Protein AF-A0A842Q2P6-F1 (afdb_monomer)

Mean predicted aligned error: 7.74 Å

pLDDT: mean 77.68, std 7.16, range [49.31, 86.94]

Structure (mmCIF, N/CA/C/O backbone):
data_AF-A0A842Q2P6-F1
#
_entry.id   AF-A0A842Q2P6-F1
#
loop_
_atom_site.group_PDB
_atom_site.id
_atom_site.type_symbol
_atom_site.label_atom_id
_atom_site.label_alt_id
_atom_site.label_comp_id
_atom_site.label_asym_id
_atom_site.label_entity_id
_atom_site.label_seq_id
_atom_site.pdbx_PDB_ins_code
_atom_site.Cartn_x
_atom_site.Cartn_y
_atom_site.Cartn_z
_atom_site.occupancy
_atom_site.B_iso_or_equiv
_atom_site.auth_seq_id
_atom_site.auth_comp_id
_atom_site.auth_asym_id
_atom_site.auth_atom_id
_atom_site.pdbx_PDB_model_num
ATOM 1 N N . MET A 1 1 ? -12.462 -2.945 20.739 1.00 62.34 1 MET A N 1
ATOM 2 C CA . MET A 1 1 ? -11.055 -2.643 20.352 1.00 62.34 1 MET A CA 1
ATOM 3 C C . MET A 1 1 ? -10.719 -1.195 20.697 1.00 62.34 1 MET A C 1
ATOM 5 O O . MET A 1 1 ? -11.473 -0.320 20.289 1.00 62.34 1 MET A O 1
ATOM 9 N N . SER A 1 2 ? -9.589 -0.927 21.361 1.00 82.19 2 SER A N 1
ATOM 10 C CA . SER A 1 2 ? -9.111 0.448 21.595 1.00 82.19 2 SER A CA 1
ATOM 11 C C . SER A 1 2 ? -8.859 1.190 20.274 1.00 82.19 2 SER A C 1
ATOM 13 O O . SER A 1 2 ? -8.292 0.621 19.337 1.00 82.19 2 SER A O 1
ATOM 15 N N . ARG A 1 3 ? -9.245 2.471 20.207 1.00 74.50 3 ARG A N 1
ATOM 16 C CA . ARG A 1 3 ? -9.054 3.352 19.038 1.00 74.50 3 ARG A CA 1
ATOM 17 C C . ARG A 1 3 ? -7.588 3.382 18.583 1.00 74.50 3 ARG A C 1
ATOM 19 O O . ARG A 1 3 ? -7.318 3.344 17.387 1.00 74.50 3 ARG A O 1
ATOM 26 N N . ARG A 1 4 ? -6.650 3.335 19.538 1.00 73.38 4 ARG A N 1
ATOM 27 C CA . ARG A 1 4 ? -5.197 3.293 19.285 1.00 73.38 4 ARG A CA 1
ATOM 28 C C . ARG A 1 4 ? -4.765 2.020 18.551 1.00 73.38 4 ARG A C 1
ATOM 30 O O . ARG A 1 4 ? -4.008 2.102 17.593 1.00 73.38 4 ARG A O 1
ATOM 37 N N . LEU A 1 5 ? -5.305 0.864 18.944 1.00 77.44 5 LEU A N 1
ATOM 38 C CA . LEU A 1 5 ? -4.999 -0.423 18.307 1.00 77.44 5 LEU A CA 1
ATOM 39 C C . LEU A 1 5 ? -5.501 -0.470 16.857 1.00 77.44 5 LEU A C 1
ATOM 41 O O . LEU A 1 5 ? -4.867 -1.054 15.991 1.00 77.44 5 LEU A O 1
ATOM 45 N N . THR A 1 6 ? -6.632 0.176 16.580 1.00 79.50 6 THR A N 1
ATOM 46 C CA . THR A 1 6 ? -7.216 0.206 15.227 1.00 79.50 6 THR A CA 1
ATOM 47 C C . THR A 1 6 ? -6.387 1.059 14.280 1.00 79.50 6 THR A C 1
ATOM 49 O O . THR A 1 6 ? -6.081 0.626 13.178 1.00 79.50 6 THR A O 1
ATOM 52 N N . ILE A 1 7 ? -5.970 2.240 14.745 1.00 79.69 7 ILE A N 1
ATOM 53 C CA . ILE A 1 7 ? -5.072 3.123 13.994 1.00 79.69 7 ILE A CA 1
ATOM 54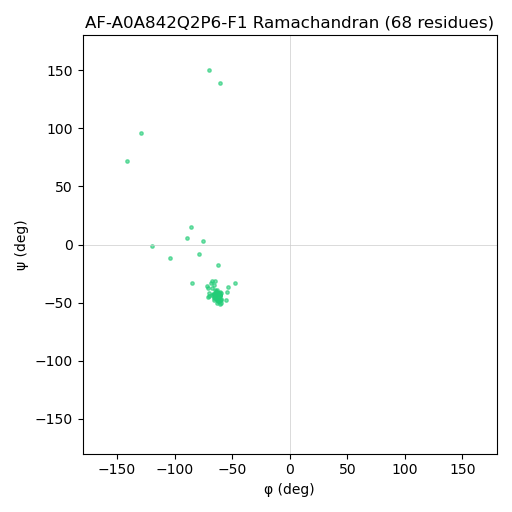 C C . ILE A 1 7 ? -3.742 2.415 13.717 1.00 79.69 7 ILE A C 1
ATOM 56 O O . ILE A 1 7 ? -3.238 2.484 12.602 1.00 79.69 7 ILE A O 1
ATOM 60 N N . PHE A 1 8 ? -3.209 1.681 14.698 1.00 82.56 8 PHE A N 1
ATOM 61 C CA . PHE A 1 8 ? -1.984 0.907 14.517 1.00 82.56 8 PHE A CA 1
ATOM 62 C C . PHE A 1 8 ? -2.125 -0.189 13.449 1.0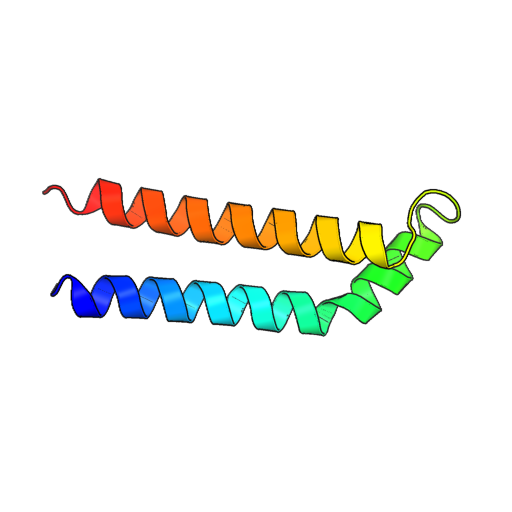0 82.56 8 PHE A C 1
ATOM 64 O O . PHE A 1 8 ? -1.241 -0.335 12.614 1.00 82.56 8 PHE A O 1
ATOM 71 N N . ILE A 1 9 ? -3.248 -0.916 13.419 1.00 83.81 9 ILE A N 1
ATOM 72 C CA . ILE A 1 9 ? -3.503 -1.943 12.394 1.00 83.81 9 ILE A CA 1
ATOM 73 C C . ILE A 1 9 ? -3.632 -1.315 11.005 1.00 83.81 9 ILE A C 1
ATOM 75 O O . ILE A 1 9 ? -3.042 -1.827 10.059 1.00 83.81 9 ILE A O 1
ATOM 79 N N . PHE A 1 10 ? -4.341 -0.190 10.874 1.00 81.81 10 PHE A N 1
ATOM 80 C CA . PHE A 1 10 ? -4.417 0.525 9.597 1.00 81.81 10 PHE A CA 1
ATOM 81 C C . PHE A 1 10 ? -3.060 0.988 9.109 1.00 81.81 10 PHE A C 1
ATOM 83 O O . PHE A 1 10 ? -2.733 0.816 7.938 1.00 81.81 10 PHE A O 1
ATOM 90 N N . TRP A 1 11 ? -2.262 1.535 10.019 1.00 82.31 11 TRP A N 1
ATOM 91 C CA . TRP A 1 11 ? -0.909 1.943 9.704 1.00 82.31 11 TRP A CA 1
ATOM 92 C C . TRP A 1 11 ? -0.057 0.749 9.258 1.00 82.31 11 TRP A C 1
ATOM 94 O O . TRP A 1 11 ? 0.607 0.838 8.233 1.00 82.31 11 TRP A O 1
ATOM 104 N N . LEU A 1 12 ? -0.126 -0.384 9.963 1.00 85.38 12 LEU A N 1
ATOM 105 C CA . LEU A 1 12 ? 0.667 -1.577 9.658 1.00 85.38 12 LEU A CA 1
ATOM 106 C C . LEU A 1 12 ? 0.272 -2.197 8.311 1.00 85.38 12 LEU A C 1
ATOM 108 O O . LEU A 1 12 ? 1.144 -2.549 7.520 1.00 85.38 12 LEU A O 1
ATOM 112 N N . VAL A 1 13 ? -1.028 -2.278 8.016 1.00 85.38 13 VAL A N 1
ATOM 113 C CA . VAL A 1 13 ? -1.534 -2.753 6.718 1.00 85.38 13 VAL A CA 1
ATOM 114 C C . VAL A 1 13 ? -1.144 -1.786 5.601 1.00 85.38 13 VAL A C 1
ATOM 116 O O . VAL A 1 13 ? -0.637 -2.220 4.569 1.00 85.38 13 VAL A O 1
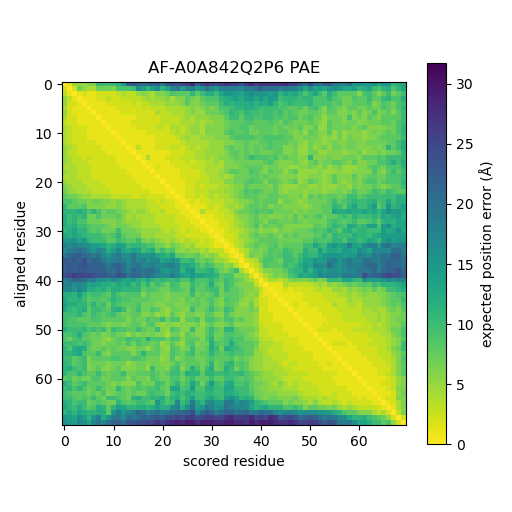ATOM 119 N N . GLY A 1 14 ? -1.315 -0.479 5.813 1.00 81.38 14 GLY A N 1
ATOM 120 C CA . GLY A 1 14 ? -0.928 0.541 4.842 1.00 81.38 14 GLY A CA 1
ATOM 121 C C . GLY A 1 14 ? 0.565 0.533 4.535 1.00 81.38 14 GLY A C 1
ATOM 122 O O . GLY A 1 14 ? 0.961 0.563 3.370 1.00 81.38 14 GLY A O 1
ATOM 123 N N . PHE A 1 15 ? 1.387 0.407 5.575 1.00 82.19 15 PHE A N 1
ATOM 124 C CA . PHE A 1 15 ? 2.829 0.255 5.458 1.00 82.19 15 PHE A CA 1
ATOM 125 C C . PHE A 1 15 ? 3.197 -1.029 4.711 1.00 82.19 15 PHE A C 1
ATOM 127 O O . PHE A 1 15 ? 3.988 -0.972 3.777 1.00 82.19 15 PHE A O 1
ATOM 134 N N . GLY A 1 16 ? 2.599 -2.169 5.067 1.00 86.94 16 GLY A N 1
ATOM 135 C CA . GLY A 1 16 ? 2.875 -3.451 4.419 1.00 86.94 16 GLY A CA 1
ATOM 136 C C . GLY A 1 16 ? 2.550 -3.438 2.925 1.00 86.94 16 GLY A C 1
ATOM 137 O O . GLY A 1 16 ? 3.389 -3.820 2.111 1.00 86.94 16 GLY A O 1
ATOM 138 N N . ILE A 1 17 ? 1.371 -2.936 2.548 1.00 84.75 17 ILE A N 1
ATOM 139 C CA . ILE A 1 17 ? 0.964 -2.834 1.139 1.00 84.75 17 ILE A CA 1
ATOM 140 C C . ILE A 1 17 ? 1.877 -1.851 0.388 1.00 84.75 17 ILE A C 1
ATOM 142 O O . ILE A 1 17 ? 2.359 -2.180 -0.694 1.00 84.75 17 ILE A O 1
ATOM 146 N N . GLY A 1 18 ? 2.169 -0.680 0.967 1.00 81.69 18 GLY A N 1
ATOM 147 C CA . GLY A 1 18 ? 3.086 0.308 0.383 1.00 81.69 18 GLY A CA 1
ATOM 148 C C . GLY A 1 18 ? 4.498 -0.222 0.179 1.00 81.69 18 GLY A C 1
ATOM 149 O O . GLY A 1 18 ? 5.081 -0.035 -0.887 1.00 81.69 18 GLY A O 1
ATOM 150 N N . PHE A 1 19 ? 5.024 -0.936 1.167 1.00 84.00 19 PHE A N 1
ATOM 151 C CA . PHE A 1 19 ? 6.355 -1.518 1.116 1.00 84.00 19 PHE A CA 1
ATOM 152 C C . PHE A 1 19 ? 6.463 -2.600 0.035 1.00 84.00 19 PHE A C 1
ATOM 154 O O . PHE A 1 19 ? 7.374 -2.557 -0.789 1.00 84.00 19 PHE A O 1
ATOM 161 N N . VAL A 1 20 ? 5.503 -3.531 -0.023 1.00 86.56 20 VAL A N 1
ATOM 162 C CA . VAL A 1 20 ? 5.480 -4.588 -1.049 1.00 86.56 20 VAL A CA 1
ATOM 163 C C . VAL A 1 20 ? 5.309 -3.995 -2.448 1.00 86.56 20 VAL A C 1
ATOM 165 O O . VAL A 1 20 ? 6.024 -4.381 -3.372 1.00 86.56 20 VAL A O 1
ATOM 168 N N . ALA A 1 21 ? 4.420 -3.013 -2.608 1.00 82.81 21 ALA A N 1
ATOM 169 C CA . ALA A 1 21 ? 4.222 -2.337 -3.883 1.00 82.81 21 ALA A CA 1
ATOM 170 C C . ALA A 1 21 ? 5.489 -1.604 -4.354 1.00 82.81 21 ALA A C 1
ATOM 172 O O . ALA A 1 21 ? 5.866 -1.708 -5.522 1.00 82.81 21 ALA A O 1
ATOM 173 N N . TYR A 1 22 ? 6.196 -0.930 -3.444 1.00 81.75 22 TYR A N 1
ATOM 174 C CA . TYR A 1 22 ? 7.469 -0.282 -3.753 1.00 81.75 22 TYR A CA 1
ATOM 175 C C . TYR A 1 22 ? 8.565 -1.290 -4.134 1.00 81.75 22 TYR A C 1
ATOM 177 O O . TYR A 1 22 ? 9.315 -1.057 -5.077 1.00 81.75 22 TYR A O 1
ATOM 185 N N . LEU A 1 23 ? 8.634 -2.447 -3.470 1.00 83.44 23 LEU A N 1
ATOM 186 C CA . LEU A 1 23 ? 9.565 -3.514 -3.858 1.00 83.44 23 LEU A CA 1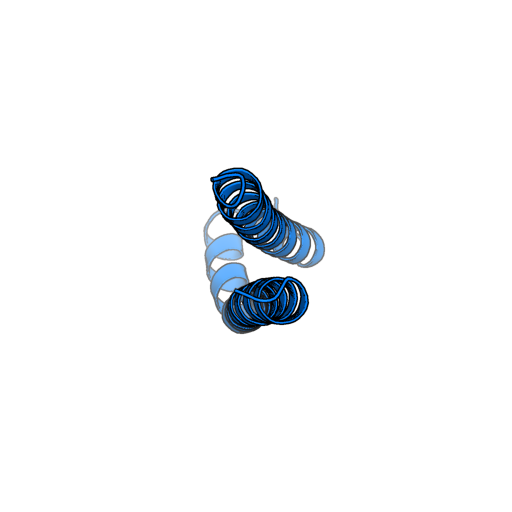
ATOM 187 C C . LEU A 1 23 ? 9.248 -4.104 -5.238 1.00 83.44 23 LEU A C 1
ATOM 189 O O . LEU A 1 23 ? 10.159 -4.500 -5.959 1.00 83.44 23 LEU A O 1
ATOM 193 N N . SER A 1 24 ? 7.972 -4.137 -5.629 1.00 83.62 24 SER A N 1
ATOM 194 C CA . SER A 1 24 ? 7.543 -4.612 -6.951 1.00 83.62 24 SER A CA 1
ATOM 195 C C . SER A 1 24 ? 7.735 -3.590 -8.081 1.00 83.62 24 SER A C 1
ATOM 197 O O . SER A 1 24 ? 7.599 -3.935 -9.255 1.00 83.62 24 SER A O 1
ATOM 199 N N . LEU A 1 25 ? 8.098 -2.347 -7.749 1.00 79.25 25 LEU A N 1
ATOM 200 C CA . LEU A 1 25 ? 8.240 -1.223 -8.677 1.00 79.25 25 LEU A CA 1
ATOM 201 C C . LEU A 1 25 ? 9.194 -1.507 -9.858 1.00 79.25 25 LEU A C 1
ATOM 203 O O . LEU A 1 25 ? 8.812 -1.183 -10.980 1.00 79.25 25 LEU A O 1
ATOM 207 N N . PRO A 1 26 ? 10.360 -2.171 -9.693 1.00 79.38 26 PRO A N 1
ATOM 208 C CA . PRO A 1 26 ? 11.231 -2.526 -10.818 1.00 79.38 26 PRO A CA 1
ATOM 209 C C . PRO A 1 26 ? 10.576 -3.514 -11.793 1.00 79.38 26 PRO A C 1
ATOM 211 O O . PRO A 1 26 ? 10.679 -3.345 -13.007 1.00 79.38 26 PRO A O 1
ATOM 214 N N . GLY A 1 27 ? 9.865 -4.519 -11.269 1.00 81.06 27 GLY A N 1
ATOM 215 C CA . GLY A 1 27 ? 9.173 -5.523 -12.083 1.00 81.06 27 GLY A CA 1
ATOM 216 C C . GLY A 1 27 ? 7.966 -4.940 -12.818 1.00 81.06 27 GLY A C 1
ATOM 217 O O . GLY A 1 27 ? 7.780 -5.188 -14.008 1.00 81.06 27 GLY A O 1
ATOM 218 N N . ILE A 1 28 ? 7.187 -4.093 -12.138 1.00 76.62 28 ILE A N 1
ATOM 219 C CA . ILE A 1 28 ? 6.071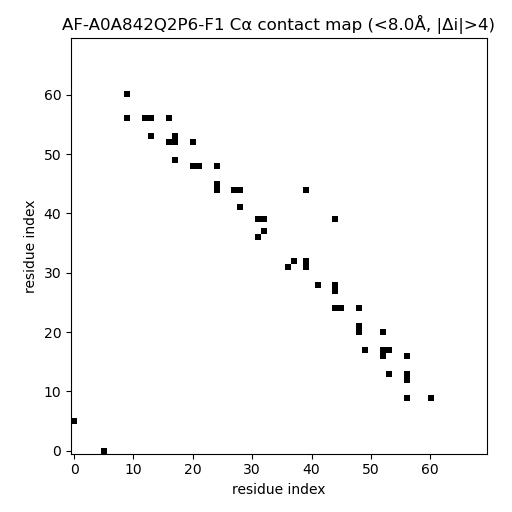 -3.359 -12.750 1.00 76.62 28 ILE A CA 1
ATOM 220 C C . ILE A 1 28 ? 6.595 -2.395 -13.818 1.00 76.62 28 ILE A C 1
ATOM 222 O O . ILE A 1 28 ? 6.007 -2.297 -14.893 1.00 76.62 28 ILE A O 1
ATOM 226 N N . ALA A 1 29 ? 7.720 -1.722 -13.560 1.00 75.38 29 ALA A N 1
ATOM 227 C CA . ALA A 1 29 ? 8.332 -0.821 -14.525 1.00 75.38 29 ALA A CA 1
ATOM 228 C C . ALA A 1 29 ? 8.798 -1.554 -15.789 1.00 75.38 29 ALA A C 1
ATOM 230 O O . ALA A 1 29 ? 8.513 -1.079 -16.883 1.00 75.38 29 ALA A O 1
ATOM 231 N N . GLN A 1 30 ? 9.439 -2.722 -15.662 1.00 78.25 30 GLN A N 1
ATOM 232 C CA . GLN A 1 30 ? 9.828 -3.546 -16.815 1.00 78.25 30 GLN A CA 1
ATOM 233 C C . GLN A 1 30 ? 8.630 -4.064 -17.624 1.00 78.25 30 GLN A C 1
ATOM 235 O O . GLN A 1 30 ? 8.686 -4.098 -18.851 1.00 78.25 30 GLN A O 1
ATOM 240 N N . TRP A 1 31 ? 7.538 -4.459 -16.964 1.00 79.50 31 TRP A N 1
ATOM 241 C CA . TRP A 1 31 ? 6.323 -4.893 -17.660 1.00 79.50 31 TRP A CA 1
ATOM 242 C C . TRP A 1 31 ? 5.647 -3.731 -18.407 1.00 79.50 31 TRP A C 1
ATOM 244 O O . TRP A 1 31 ? 5.267 -3.864 -19.572 1.00 79.50 31 TRP A O 1
ATOM 254 N N . LEU A 1 32 ? 5.553 -2.564 -17.763 1.00 73.44 32 LEU A N 1
ATOM 255 C CA . LEU A 1 32 ? 4.934 -1.366 -18.331 1.00 73.44 32 LEU A CA 1
ATOM 256 C C . LEU A 1 32 ? 5.726 -0.776 -19.502 1.00 73.44 32 LEU A C 1
ATOM 258 O O . LEU A 1 32 ? 5.113 -0.323 -20.467 1.00 73.44 32 LEU A O 1
ATOM 262 N N . THR A 1 33 ? 7.060 -0.794 -19.458 1.00 72.81 33 THR A N 1
ATOM 263 C CA . THR A 1 33 ? 7.887 -0.335 -20.587 1.00 72.81 33 THR A CA 1
ATOM 264 C C . THR A 1 33 ? 7.754 -1.248 -21.805 1.00 72.81 33 THR A C 1
ATOM 266 O O . THR A 1 33 ? 7.798 -0.758 -22.930 1.00 72.81 33 THR A O 1
ATOM 269 N N . GLY A 1 34 ? 7.517 -2.549 -21.604 1.00 73.94 34 GLY A N 1
ATOM 270 C CA . GLY A 1 34 ? 7.197 -3.485 -22.685 1.00 73.94 34 GLY A CA 1
ATOM 271 C C . GLY A 1 34 ? 5.796 -3.289 -23.280 1.00 73.94 34 GLY A C 1
ATOM 272 O O . GLY A 1 34 ? 5.618 -3.441 -24.486 1.00 73.94 34 GLY A O 1
ATOM 273 N N . ALA A 1 35 ? 4.806 -2.928 -22.458 1.00 74.38 35 ALA A N 1
ATOM 274 C CA . ALA A 1 35 ? 3.418 -2.747 -22.892 1.00 74.38 35 ALA A CA 1
ATOM 275 C C . ALA A 1 35 ? 3.123 -1.350 -23.477 1.00 74.38 35 ALA A C 1
ATOM 277 O O . ALA A 1 35 ? 2.288 -1.218 -24.370 1.00 74.38 35 ALA A O 1
ATOM 278 N N . MET A 1 36 ? 3.780 -0.298 -22.972 1.00 69.25 36 MET A N 1
ATOM 279 C CA . MET A 1 36 ? 3.535 1.103 -23.346 1.00 69.25 36 MET A CA 1
ATOM 280 C C . MET A 1 36 ? 4.853 1.900 -23.438 1.00 69.25 36 MET A C 1
ATOM 282 O O . MET A 1 36 ? 5.118 2.769 -22.602 1.00 69.25 36 MET A O 1
ATOM 286 N N . PRO A 1 37 ? 5.674 1.657 -24.478 1.00 64.38 37 PRO A N 1
ATOM 287 C CA . PRO A 1 37 ? 7.067 2.115 -24.552 1.00 64.38 37 PRO A CA 1
ATOM 288 C C . PRO A 1 37 ? 7.272 3.641 -24.553 1.00 64.38 37 PRO A C 1
ATOM 290 O O . PRO A 1 37 ? 8.367 4.096 -24.243 1.00 64.38 37 PRO A O 1
ATOM 293 N N . ASN A 1 38 ? 6.237 4.440 -24.845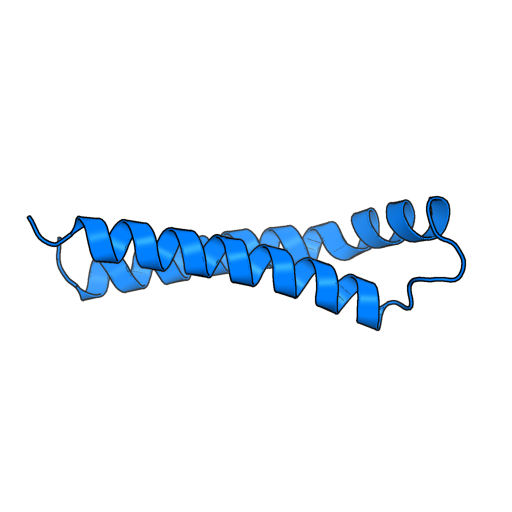 1.00 66.06 38 ASN A N 1
ATOM 294 C CA . ASN A 1 38 ? 6.339 5.904 -24.971 1.00 66.06 38 ASN A CA 1
ATOM 295 C C . ASN A 1 38 ? 5.462 6.702 -23.989 1.00 66.06 38 ASN A C 1
ATOM 297 O O . ASN A 1 38 ? 5.484 7.930 -24.022 1.00 66.06 38 ASN A O 1
ATOM 301 N N . PHE A 1 39 ? 4.666 6.044 -23.138 1.00 61.78 39 PHE A N 1
ATOM 302 C CA . PHE A 1 39 ? 3.671 6.731 -22.296 1.00 61.78 39 PHE A CA 1
ATOM 303 C C . PHE A 1 39 ? 4.100 6.868 -20.825 1.00 61.78 39 PHE A C 1
ATOM 305 O O . PHE A 1 39 ? 3.469 7.590 -20.056 1.00 61.78 39 PHE A O 1
ATOM 312 N N . LEU A 1 40 ? 5.168 6.179 -20.408 1.00 63.94 40 LEU A N 1
ATOM 313 C CA . LEU A 1 40 ? 5.488 5.989 -18.994 1.00 63.94 40 LEU A CA 1
ATOM 314 C C . LEU A 1 40 ? 6.939 6.357 -18.681 1.00 63.94 40 LEU A C 1
ATOM 316 O O . LEU A 1 40 ? 7.852 5.547 -18.798 1.00 63.94 40 LEU A O 1
ATOM 320 N N . ASN A 1 41 ? 7.142 7.593 -18.221 1.00 71.75 41 ASN A N 1
ATOM 321 C CA . ASN A 1 41 ? 8.351 7.947 -17.478 1.00 71.75 41 ASN A CA 1
ATOM 322 C C . ASN A 1 41 ? 8.292 7.272 -16.090 1.00 71.75 41 ASN A C 1
ATOM 324 O O . ASN A 1 41 ? 7.208 7.094 -15.531 1.00 71.75 41 ASN A O 1
ATOM 328 N N . GLN A 1 42 ? 9.444 6.934 -15.509 1.00 68.69 42 GLN A N 1
ATOM 329 C CA . GLN A 1 42 ? 9.588 6.369 -14.162 1.00 68.69 42 GLN A CA 1
ATOM 330 C C . GLN A 1 42 ? 8.775 7.133 -13.095 1.00 68.69 42 GLN A C 1
ATOM 332 O O . GLN A 1 42 ? 8.215 6.516 -12.189 1.00 68.69 42 GLN A O 1
ATOM 337 N N . ALA A 1 43 ? 8.621 8.453 -13.250 1.00 73.06 43 ALA A N 1
ATOM 338 C CA . ALA A 1 43 ? 7.756 9.274 -12.399 1.00 73.06 43 ALA A CA 1
ATOM 339 C C . ALA A 1 43 ? 6.259 8.902 -12.490 1.00 73.06 43 ALA A C 1
ATOM 341 O O . ALA A 1 43 ? 5.574 8.842 -11.471 1.00 73.06 43 ALA A O 1
ATOM 342 N N . VAL A 1 44 ? 5.749 8.608 -13.691 1.00 77.69 44 VAL A N 1
ATOM 343 C CA . VAL A 1 44 ? 4.342 8.228 -13.924 1.00 77.69 44 VAL A CA 1
ATOM 344 C C . VAL A 1 44 ? 4.056 6.832 -13.368 1.00 77.69 44 VAL A C 1
ATOM 346 O O . VAL A 1 44 ? 3.006 6.606 -12.773 1.00 77.69 44 VAL A O 1
ATOM 349 N N . ILE A 1 45 ? 5.017 5.912 -13.489 1.00 75.00 45 ILE A N 1
ATOM 350 C CA . ILE A 1 45 ? 4.927 4.556 -12.923 1.00 75.00 45 ILE A CA 1
ATOM 351 C C . ILE A 1 45 ? 4.869 4.624 -11.393 1.00 75.00 45 ILE A C 1
ATOM 353 O O . ILE A 1 45 ? 3.990 4.022 -10.774 1.00 75.00 45 ILE A O 1
ATOM 357 N N . GLY A 1 46 ? 5.757 5.418 -10.785 1.00 77.00 46 GLY A N 1
ATOM 358 C CA . GLY A 1 46 ? 5.741 5.661 -9.343 1.00 77.00 46 GLY A CA 1
ATOM 359 C C . GLY A 1 46 ? 4.427 6.289 -8.871 1.00 77.00 46 GLY A C 1
ATOM 360 O O . GLY A 1 46 ? 3.866 5.853 -7.864 1.00 77.00 46 GLY A O 1
ATOM 361 N N . ALA A 1 47 ? 3.893 7.258 -9.622 1.00 80.56 47 ALA A N 1
ATOM 362 C CA . ALA A 1 47 ? 2.620 7.905 -9.313 1.00 80.56 47 ALA A CA 1
ATOM 363 C C . ALA A 1 47 ? 1.426 6.936 -9.393 1.00 80.56 47 ALA A C 1
ATOM 365 O O . ALA A 1 47 ? 0.588 6.939 -8.492 1.00 80.56 47 ALA A O 1
ATOM 366 N N . LEU A 1 48 ? 1.364 6.071 -10.413 1.00 80.19 48 LEU A N 1
ATOM 367 C CA . LEU A 1 48 ? 0.306 5.063 -10.570 1.00 80.19 48 LEU A CA 1
ATOM 368 C C . LEU A 1 48 ? 0.294 4.058 -9.418 1.00 80.19 48 LEU A C 1
ATOM 370 O O . LEU A 1 48 ? -0.751 3.819 -8.815 1.00 80.19 48 LEU A O 1
ATOM 374 N N . ILE A 1 49 ? 1.459 3.504 -9.080 1.00 79.44 49 ILE A N 1
ATOM 375 C CA . ILE A 1 49 ? 1.583 2.525 -7.995 1.00 79.44 49 ILE A CA 1
ATOM 376 C C . ILE A 1 49 ? 1.203 3.171 -6.662 1.00 79.44 49 ILE A C 1
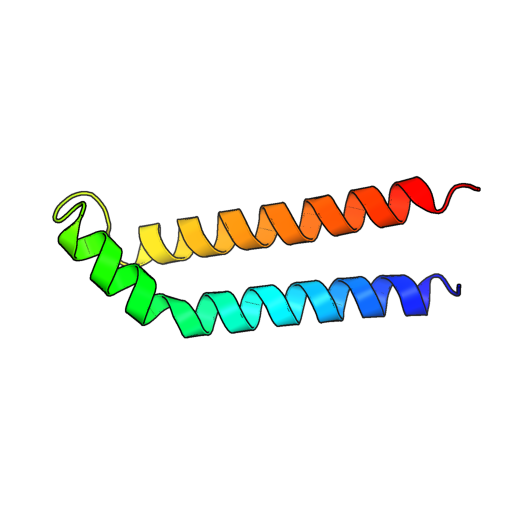ATOM 378 O O . ILE A 1 49 ? 0.395 2.623 -5.914 1.00 79.44 49 ILE A O 1
ATOM 382 N N . THR A 1 50 ? 1.722 4.370 -6.393 1.00 83.69 50 THR A N 1
ATOM 383 C CA . THR A 1 50 ? 1.402 5.111 -5.166 1.00 83.69 50 THR A CA 1
ATOM 384 C C . THR A 1 50 ? -0.088 5.445 -5.088 1.00 83.69 50 THR A C 1
ATOM 386 O O . THR A 1 50 ? -0.692 5.288 -4.029 1.00 83.69 50 THR A O 1
ATOM 389 N N . GLY A 1 51 ? -0.706 5.853 -6.201 1.00 81.62 51 GLY A N 1
ATOM 390 C CA . GLY A 1 51 ? -2.133 6.163 -6.276 1.00 81.62 51 GLY A CA 1
ATOM 391 C C . GLY A 1 51 ? -3.024 4.949 -6.015 1.00 81.62 51 GLY A C 1
ATOM 392 O O . GLY A 1 51 ? -3.956 5.039 -5.216 1.00 81.62 51 GLY A O 1
ATOM 393 N N . ILE A 1 52 ? -2.713 3.799 -6.625 1.00 83.12 52 ILE A N 1
ATOM 394 C CA . ILE A 1 52 ? -3.456 2.547 -6.412 1.00 83.12 52 ILE A CA 1
ATOM 395 C C . ILE A 1 52 ? -3.333 2.104 -4.955 1.00 83.12 52 ILE A C 1
ATOM 397 O O . ILE A 1 52 ? -4.341 1.859 -4.294 1.00 83.12 52 ILE A O 1
ATOM 401 N N . VAL A 1 53 ? -2.109 2.047 -4.429 1.00 83.81 53 VAL A N 1
ATOM 402 C CA . VAL A 1 53 ? -1.873 1.621 -3.048 1.00 83.81 53 VAL A CA 1
ATOM 403 C C . VAL A 1 53 ? -2.550 2.564 -2.063 1.00 83.81 53 VAL A C 1
ATOM 405 O O . VAL A 1 53 ? -3.274 2.108 -1.180 1.00 83.81 53 VAL A O 1
ATOM 408 N N . GLY A 1 54 ? -2.366 3.874 -2.235 1.00 82.50 54 GLY A N 1
ATOM 409 C CA . GLY A 1 54 ? -3.011 4.887 -1.410 1.00 82.50 54 GLY A CA 1
ATOM 410 C C . GLY A 1 54 ? -4.528 4.724 -1.417 1.00 82.50 54 GLY A C 1
ATOM 411 O O . GLY A 1 54 ? -5.137 4.661 -0.352 1.00 82.50 54 GLY A O 1
ATOM 412 N N . SER A 1 55 ? -5.140 4.563 -2.592 1.00 80.69 55 SER A N 1
ATOM 413 C CA . SER A 1 55 ? -6.586 4.354 -2.727 1.00 80.69 55 SER A CA 1
ATOM 414 C C . SER A 1 55 ? -7.071 3.101 -1.986 1.00 80.69 55 SER A C 1
ATOM 416 O O . SER A 1 55 ? -8.025 3.183 -1.208 1.00 80.69 55 SER A O 1
ATOM 418 N N . VAL A 1 56 ? -6.382 1.965 -2.145 1.00 81.56 56 VAL A N 1
ATOM 419 C CA . VAL A 1 56 ? -6.716 0.700 -1.469 1.00 81.56 56 VAL A CA 1
ATOM 420 C C . VAL A 1 56 ? -6.633 0.859 0.048 1.00 81.56 56 VAL A C 1
ATOM 422 O O . VAL A 1 56 ? -7.596 0.565 0.758 1.00 81.56 56 VAL A O 1
ATOM 425 N N . VAL A 1 57 ? -5.515 1.384 0.552 1.00 82.69 57 VAL A N 1
ATOM 426 C CA . VAL A 1 57 ? -5.290 1.582 1.991 1.00 82.69 57 VAL A CA 1
ATOM 427 C C . VAL A 1 57 ? -6.339 2.518 2.585 1.00 82.69 57 VAL A C 1
ATOM 429 O O . VAL A 1 57 ? -6.910 2.222 3.637 1.00 82.69 57 VAL A O 1
ATOM 432 N N . THR A 1 58 ? -6.642 3.619 1.897 1.00 82.31 58 THR A N 1
ATOM 433 C CA . THR A 1 58 ? -7.624 4.605 2.365 1.00 82.31 58 THR A CA 1
ATOM 434 C C . THR A 1 58 ? -9.030 4.009 2.382 1.00 82.31 58 THR A C 1
ATOM 436 O O . THR A 1 58 ? -9.746 4.159 3.368 1.00 82.31 58 THR A O 1
ATOM 439 N N . THR A 1 59 ? -9.402 3.257 1.344 1.00 82.06 59 THR A N 1
ATOM 440 C CA . THR A 1 59 ? -10.710 2.595 1.241 1.00 82.06 59 THR A CA 1
ATOM 441 C C . THR A 1 59 ? -10.911 1.581 2.367 1.00 82.06 59 THR A C 1
ATOM 443 O O . THR A 1 59 ? -11.915 1.643 3.075 1.00 82.06 59 THR A O 1
ATOM 446 N N . PHE A 1 60 ? -9.933 0.702 2.615 1.00 80.19 60 PHE A N 1
ATOM 447 C CA . PHE A 1 60 ? -9.995 -0.245 3.736 1.00 80.19 60 PHE A CA 1
ATOM 448 C C . PHE A 1 60 ? -10.066 0.463 5.090 1.00 80.19 60 PHE A C 1
ATOM 450 O O . PHE A 1 60 ? -10.845 0.065 5.959 1.00 80.19 60 PHE A O 1
ATOM 457 N N . THR A 1 61 ? -9.286 1.532 5.254 1.00 81.56 61 THR A N 1
ATOM 458 C CA . THR A 1 61 ? -9.280 2.340 6.477 1.00 81.56 61 THR A CA 1
ATOM 459 C C . THR A 1 61 ? -10.659 2.933 6.756 1.00 81.56 61 THR A C 1
ATOM 461 O O . THR A 1 61 ? -11.174 2.800 7.866 1.00 81.56 61 THR A O 1
ATOM 464 N N . VAL A 1 62 ? -11.291 3.532 5.743 1.00 82.31 62 VAL A N 1
ATOM 465 C CA . VAL A 1 62 ? -12.628 4.128 5.859 1.00 82.31 62 VAL A CA 1
ATOM 466 C C . VAL A 1 62 ? -13.689 3.064 6.131 1.00 82.31 62 VAL A C 1
ATOM 468 O O . VAL A 1 62 ? -14.482 3.250 7.048 1.00 82.31 62 VAL A O 1
ATOM 471 N N . ILE A 1 63 ? -13.687 1.936 5.410 1.00 81.94 63 ILE A N 1
ATOM 472 C CA . ILE A 1 63 ? -14.673 0.854 5.593 1.00 81.94 63 ILE A CA 1
ATOM 473 C C . ILE A 1 63 ? -14.622 0.296 7.018 1.00 81.94 63 ILE A C 1
ATOM 475 O O . ILE A 1 63 ? -15.645 0.198 7.692 1.00 81.94 63 ILE A O 1
ATOM 479 N N . ILE A 1 64 ? -13.432 -0.061 7.502 1.00 78.06 64 ILE A N 1
ATOM 480 C CA . ILE A 1 64 ? -13.275 -0.657 8.835 1.00 78.06 64 ILE A CA 1
ATOM 481 C C . ILE A 1 64 ? -13.584 0.374 9.930 1.00 78.06 64 ILE A C 1
ATOM 483 O O . ILE A 1 64 ? -14.099 0.008 10.986 1.00 78.06 64 ILE A O 1
ATOM 487 N N . TRP A 1 65 ? -13.288 1.658 9.706 1.00 78.56 65 TRP A N 1
ATOM 488 C CA . TRP A 1 65 ? -13.659 2.715 10.645 1.00 78.56 65 TRP A CA 1
ATOM 489 C C . TRP A 1 65 ? -15.173 2.966 10.670 1.00 78.56 65 TRP A C 1
ATOM 491 O O . TRP A 1 65 ? -15.751 3.049 11.751 1.00 78.56 65 TRP A O 1
ATOM 501 N N . ALA A 1 66 ? -15.824 3.019 9.506 1.00 77.62 66 ALA A N 1
ATOM 502 C CA . ALA A 1 66 ? -17.271 3.186 9.386 1.00 77.62 66 ALA A CA 1
ATOM 503 C C . ALA A 1 66 ? -18.029 2.021 10.047 1.00 77.62 66 ALA A C 1
ATOM 505 O O . ALA A 1 66 ? -18.955 2.243 10.825 1.00 77.62 66 ALA A O 1
ATOM 506 N N . ASN A 1 67 ? -17.563 0.787 9.842 1.00 74.25 67 ASN A N 1
ATOM 507 C CA . ASN A 1 67 ? -18.168 -0.427 10.401 1.00 74.25 67 ASN A CA 1
ATOM 508 C C . ASN A 1 67 ? -17.896 -0.645 11.901 1.00 74.25 67 ASN A C 1
ATOM 510 O O . ASN A 1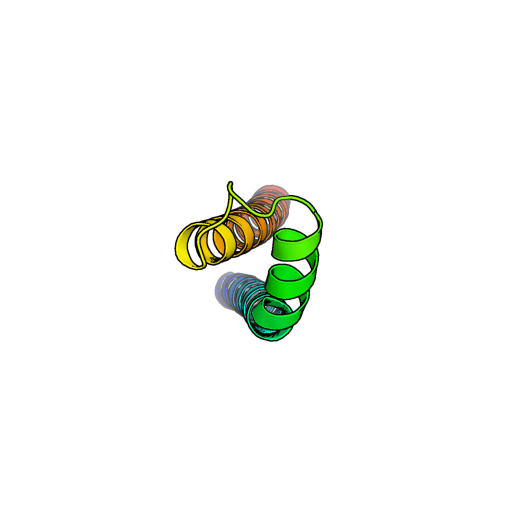 67 ? -18.312 -1.655 12.459 1.00 74.25 67 ASN A O 1
ATOM 514 N N . LYS A 1 68 ? -17.211 0.285 12.579 1.00 69.50 68 LYS A N 1
ATOM 515 C CA . LYS A 1 68 ? -17.040 0.270 14.041 1.00 69.50 68 LYS A CA 1
ATOM 516 C C . LYS A 1 68 ? -18.133 1.005 14.817 1.00 69.50 68 LYS A C 1
ATOM 518 O O . LYS A 1 68 ? -18.001 1.157 16.028 1.00 69.50 68 LYS A O 1
ATOM 523 N N . THR A 1 69 ? -19.172 1.487 14.136 1.00 57.69 69 THR A N 1
ATOM 524 C CA . THR A 1 69 ? -20.276 2.257 14.737 1.00 57.69 69 THR A CA 1
ATOM 525 C C . THR A 1 69 ? -21.414 1.408 15.324 1.00 57.69 69 THR A C 1
ATOM 527 O O . THR A 1 69 ? -22.455 1.952 15.679 1.00 57.69 69 THR A O 1
ATOM 530 N N . THR A 1 70 ? -21.192 0.111 15.533 1.00 49.31 70 THR A N 1
ATOM 531 C CA . THR A 1 70 ? -22.0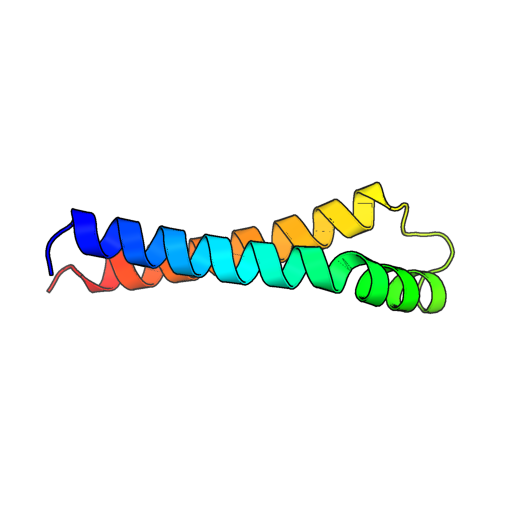23 -0.773 16.375 1.00 49.31 70 THR A CA 1
ATOM 532 C C . THR A 1 70 ? -21.145 -1.482 17.387 1.00 49.31 70 THR A C 1
ATOM 534 O O . THR A 1 70 ? -21.546 -1.548 18.567 1.00 49.31 70 THR A O 1
#

Radius of gyration: 15.68 Å; Cα contacts (8 Å, |Δi|>4): 25; chains: 1; bounding box: 33×15×47 Å

Secondary structure (DSSP, 8-state):
--HHHHHHHHHHHHHHHHHHHHHHHHHHHHHHHHH-TTT--HHHHHHHHHHHHHHHHHHHHHHHHHTT--

Sequence (70 aa):
MSRRLTIFIFWLVGFGIGFVAYLSLPGIAQWLTGAMPNFLNQAVIGALITGIVGSVVTTFTVIIWANKTT

Solvent-accessible surface area (backbone atoms only — not comparable to full-atom values): 4031 Å² total; per-residue (Å²): 132,60,71,68,60,51,54,50,49,48,48,52,51,39,48,50,53,48,51,53,52,59,70,42,43,67,60,53,48,57,54,44,47,74,77,40,74,85,80,63,54,73,67,54,54,51,49,52,53,50,50,54,46,49,50,53,41,50,50,53,45,51,52,59,57,61,71,62,80,119

Nearest PDB structures (foldseek):
  8i9w-assembly1_CH  TM=4.162E-01  e=6.502E+00  Thermochaetoides thermophila DSM 1495
  8btk-assembly1_TC  TM=4.033E-01  e=6.502E+00  Canis lupus familiaris

Foldseek 3Di:
DDPVVLVVVLVVQLCVLVVVLVVCLVVQVVVCCVVPVPPDDSVNSVVVSCVVSVVVSVVVSVVVVVVVPD